Protein AF-A0A537V1T9-F1 (afdb_monomer_lite)

Radius of gyration: 9.34 Å; chains: 1; bounding box: 21×23×19 Å

Sequence (33 aa):
KVVDLYVHYLRRKLGPGGDIIQTVRGVGYSVGR

Secondary structure (DSSP, 8-state):
-HHHHHHHHHHHHHGGGGGGEEEETTTEEEE--

Structure (mmCIF, N/CA/C/O backbone):
data_AF-A0A537V1T9-F1
#
_entry.id   AF-A0A537V1T9-F1
#
loop_
_atom_site.group_PDB
_atom_site.id
_atom_site.type_symbol
_atom_site.label_atom_id
_atom_site.label_alt_id
_atom_site.label_comp_id
_atom_site.label_asym_id
_atom_site.label_entity_id
_atom_site.label_seq_id
_atom_site.pdbx_PDB_ins_code
_atom_site.Cartn_x
_atom_site.Cartn_y
_atom_site.Cartn_z
_atom_site.occupancy
_atom_site.B_iso_or_equiv
_atom_site.auth_seq_id
_atom_site.auth_comp_id
_atom_site.auth_asym_id
_atom_site.auth_atom_id
_atom_site.pdbx_PDB_model_num
ATOM 1 N N . LYS A 1 1 ? 4.899 -7.607 -7.109 1.00 74.12 1 LYS A N 1
ATOM 2 C CA . LYS A 1 1 ? 6.264 -7.102 -6.807 1.00 74.12 1 LYS A CA 1
ATOM 3 C C . LYS A 1 1 ? 6.316 -5.576 -6.768 1.00 74.12 1 LYS A C 1
ATOM 5 O O . LYS A 1 1 ? 6.518 -5.041 -5.692 1.00 74.12 1 LYS A O 1
ATOM 10 N N . VAL A 1 2 ? 6.110 -4.856 -7.880 1.00 94.38 2 VAL A N 1
ATOM 11 C CA . VAL A 1 2 ? 6.131 -3.373 -7.868 1.00 94.38 2 VAL A CA 1
ATOM 12 C C . VAL A 1 2 ? 4.939 -2.784 -7.101 1.00 94.38 2 VAL A C 1
ATOM 14 O O . VAL A 1 2 ? 5.101 -1.849 -6.325 1.00 94.38 2 VAL A O 1
ATOM 17 N N . VAL A 1 3 ? 3.755 -3.383 -7.251 1.00 93.62 3 VAL A N 1
ATOM 18 C CA . VAL A 1 3 ? 2.531 -2.959 -6.549 1.00 93.62 3 VAL A CA 1
ATOM 19 C C . VAL A 1 3 ? 2.720 -2.964 -5.030 1.00 93.62 3 VAL A C 1
ATOM 21 O O . VAL A 1 3 ? 2.403 -1.982 -4.370 1.00 93.62 3 VAL A O 1
ATOM 24 N N . ASP A 1 4 ? 3.312 -4.025 -4.484 1.00 93.25 4 ASP A N 1
ATOM 25 C CA . ASP A 1 4 ? 3.533 -4.184 -3.041 1.00 93.25 4 ASP A CA 1
ATOM 26 C C . ASP A 1 4 ? 4.449 -3.091 -2.475 1.00 93.25 4 ASP A C 1
ATOM 28 O O . ASP A 1 4 ? 4.205 -2.554 -1.394 1.00 93.25 4 ASP A O 1
ATOM 32 N N . LEU A 1 5 ? 5.473 -2.709 -3.244 1.00 96.00 5 LEU A N 1
ATOM 33 C CA . LEU A 1 5 ? 6.388 -1.629 -2.889 1.00 96.00 5 LEU A CA 1
ATOM 34 C C . LEU A 1 5 ? 5.665 -0.278 -2.833 1.00 96.00 5 LEU A C 1
ATOM 36 O O . LEU A 1 5 ? 5.817 0.470 -1.866 1.00 96.00 5 LEU A O 1
ATOM 40 N N . TYR A 1 6 ? 4.852 0.032 -3.844 1.00 95.62 6 TYR A N 1
ATOM 41 C CA . TYR A 1 6 ? 4.102 1.286 -3.866 1.00 95.62 6 TYR A CA 1
ATOM 42 C C . TYR A 1 6 ? 3.008 1.330 -2.803 1.00 95.62 6 TYR A C 1
ATOM 44 O O . TYR A 1 6 ? 2.826 2.378 -2.191 1.00 95.62 6 TYR A O 1
ATOM 52 N N . VAL A 1 7 ? 2.342 0.211 -2.510 1.00 94.69 7 VAL A N 1
ATOM 53 C CA . VAL A 1 7 ? 1.386 0.127 -1.397 1.00 94.69 7 VAL A CA 1
ATOM 54 C C . VAL A 1 7 ? 2.089 0.347 -0.058 1.00 94.69 7 VAL A C 1
ATOM 56 O O . VAL A 1 7 ? 1.591 1.096 0.781 1.00 94.69 7 VAL A O 1
ATOM 59 N N . HIS A 1 8 ? 3.278 -0.229 0.135 1.00 94.38 8 HIS A N 1
ATOM 60 C CA . HIS A 1 8 ? 4.092 0.028 1.320 1.00 94.38 8 HIS A CA 1
ATOM 61 C C . HIS A 1 8 ? 4.461 1.516 1.454 1.00 94.38 8 HIS A C 1
ATOM 63 O O . HIS A 1 8 ? 4.316 2.098 2.532 1.00 94.38 8 HIS A O 1
ATOM 69 N N . TYR A 1 9 ? 4.898 2.161 0.369 1.00 96.25 9 TYR A N 1
ATOM 70 C CA . TYR A 1 9 ? 5.179 3.597 0.392 1.00 96.25 9 TYR A CA 1
ATOM 71 C C . TYR A 1 9 ? 3.929 4.439 0.628 1.00 96.25 9 TYR A C 1
ATOM 73 O O . TYR A 1 9 ? 3.998 5.426 1.356 1.00 96.25 9 TYR A O 1
ATOM 81 N N . LEU A 1 10 ? 2.791 4.054 0.054 1.00 95.31 10 LEU A N 1
ATOM 82 C CA . LEU A 1 10 ? 1.532 4.762 0.231 1.00 95.31 10 LEU A CA 1
ATOM 83 C C . LEU A 1 10 ? 1.069 4.702 1.690 1.00 95.31 10 LEU A C 1
ATOM 85 O O . LEU A 1 10 ? 0.775 5.745 2.264 1.00 95.31 10 LEU A O 1
ATOM 89 N N . ARG A 1 11 ? 1.121 3.527 2.332 1.00 95.19 11 ARG A N 1
ATOM 90 C CA . ARG A 1 11 ? 0.844 3.381 3.774 1.00 95.19 11 ARG A CA 1
ATOM 91 C C . ARG A 1 11 ? 1.735 4.289 4.619 1.00 95.19 11 ARG A C 1
ATOM 93 O O . ARG A 1 11 ? 1.239 4.974 5.505 1.00 95.19 11 ARG A O 1
ATOM 100 N N . ARG A 1 12 ? 3.034 4.368 4.303 1.00 95.94 12 ARG A N 1
ATOM 101 C CA . ARG A 1 12 ? 3.952 5.279 5.006 1.00 95.94 12 ARG A CA 1
ATOM 102 C C . ARG A 1 12 ? 3.621 6.754 4.793 1.00 95.94 12 ARG A C 1
ATOM 104 O O . ARG A 1 12 ? 3.715 7.522 5.741 1.00 95.94 12 ARG A O 1
ATOM 111 N N . LYS A 1 13 ? 3.222 7.149 3.583 1.00 96.38 13 LYS A N 1
ATOM 112 C CA . LYS A 1 13 ? 2.815 8.532 3.283 1.00 96.38 13 LYS A CA 1
ATOM 113 C C . LYS A 1 13 ? 1.517 8.930 3.987 1.00 96.38 13 LYS A C 1
ATOM 115 O O . LYS A 1 13 ? 1.361 10.093 4.330 1.00 96.38 13 LYS A O 1
ATOM 120 N N . LEU A 1 14 ? 0.605 7.979 4.192 1.00 94.31 14 LEU A N 1
ATOM 121 C CA . LEU A 1 14 ? -0.678 8.205 4.862 1.00 94.31 14 LEU A CA 1
ATOM 122 C C . LEU A 1 14 ? -0.580 8.178 6.396 1.00 94.31 14 LEU A C 1
ATOM 124 O O . LEU A 1 14 ? -1.503 8.631 7.072 1.00 94.31 14 LEU A O 1
ATOM 128 N N . GLY A 1 15 ? 0.515 7.655 6.957 1.00 93.12 15 GLY A N 1
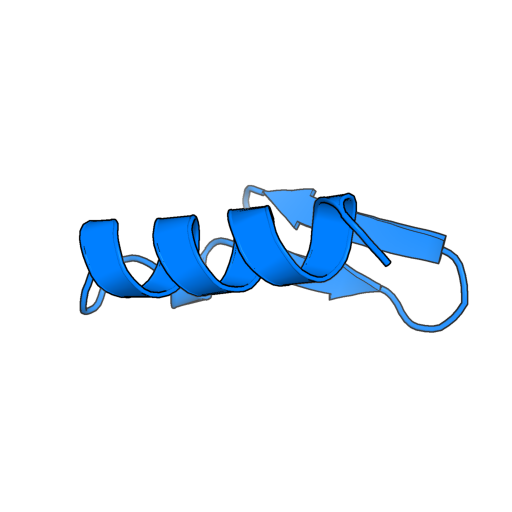ATOM 129 C CA . GLY A 1 15 ? 0.698 7.561 8.404 1.00 93.12 15 GLY A CA 1
ATOM 130 C C . GLY A 1 15 ? -0.442 6.761 9.059 1.00 93.12 15 GLY A C 1
ATOM 131 O O . GLY A 1 15 ? -0.761 5.677 8.568 1.00 93.12 15 GLY A O 1
ATOM 132 N N . PRO A 1 16 ? -1.099 7.279 10.117 1.00 92.56 16 PRO A N 1
ATOM 133 C CA . PRO A 1 16 ? -2.239 6.613 10.760 1.00 92.56 16 PRO A CA 1
ATOM 134 C C . PRO A 1 16 ? -3.414 6.310 9.815 1.00 92.56 16 PRO A C 1
ATOM 136 O O . PRO A 1 16 ? -4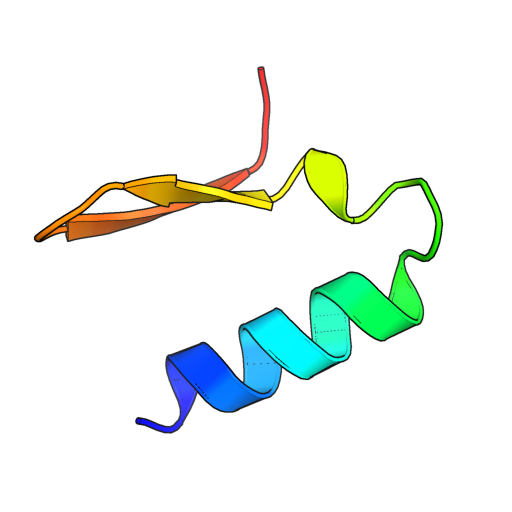.194 5.402 10.072 1.00 92.56 16 PRO A O 1
ATOM 139 N N . GLY A 1 17 ? -3.545 7.039 8.700 1.00 90.69 17 GLY A N 1
ATOM 140 C CA . GLY A 1 17 ? -4.572 6.784 7.687 1.00 90.69 17 GLY A CA 1
ATOM 141 C C . GLY A 1 17 ? -4.269 5.597 6.768 1.00 90.69 17 GLY A C 1
ATOM 142 O O . GLY A 1 17 ? -5.104 5.250 5.939 1.00 90.69 17 GLY A O 1
ATOM 143 N N . GLY A 1 18 ? -3.090 4.972 6.874 1.00 90.31 18 GLY A N 1
ATOM 144 C CA . GLY A 1 18 ? -2.682 3.843 6.032 1.00 90.31 18 GLY A CA 1
ATOM 145 C C . GLY A 1 18 ? -3.512 2.570 6.231 1.00 90.31 18 GLY A C 1
ATOM 146 O O . GLY A 1 18 ? -3.543 1.724 5.332 1.00 90.31 18 GLY A O 1
ATOM 147 N N . ASP A 1 19 ? -4.224 2.465 7.354 1.00 89.62 19 ASP A N 1
ATOM 148 C CA . ASP A 1 19 ? -5.084 1.326 7.698 1.00 89.62 19 ASP A CA 1
ATOM 149 C C . ASP A 1 19 ? -6.321 1.208 6.794 1.00 89.62 19 ASP A C 1
ATOM 151 O O . ASP A 1 19 ? -6.916 0.135 6.698 1.00 89.62 19 ASP A O 1
ATOM 155 N N . ILE A 1 20 ? -6.663 2.270 6.051 1.00 94.62 20 ILE A N 1
ATOM 156 C CA . ILE A 1 20 ? -7.698 2.230 5.005 1.00 94.62 20 ILE A CA 1
ATOM 157 C C . ILE A 1 20 ? -7.337 1.275 3.855 1.00 94.62 20 ILE A C 1
ATOM 159 O O . ILE A 1 20 ? -8.212 0.853 3.101 1.00 94.62 20 ILE A O 1
ATOM 163 N N . ILE A 1 21 ? -6.048 0.944 3.697 1.00 94.62 21 ILE A N 1
ATOM 164 C CA . ILE A 1 21 ? -5.566 0.042 2.653 1.00 94.62 21 ILE A CA 1
ATOM 165 C C . ILE A 1 21 ? -5.522 -1.380 3.203 1.00 94.62 21 ILE A C 1
ATOM 167 O O . ILE A 1 21 ? -4.563 -1.777 3.877 1.00 94.62 21 ILE A O 1
ATOM 171 N N . GLN A 1 22 ? -6.511 -2.186 2.841 1.00 94.81 22 GLN A N 1
ATOM 172 C CA . GLN A 1 22 ? -6.618 -3.572 3.280 1.00 94.81 22 GLN A CA 1
ATOM 173 C C . GLN A 1 22 ? -6.003 -4.539 2.273 1.00 94.81 22 GLN A C 1
ATOM 175 O O . GLN A 1 22 ? -6.114 -4.364 1.063 1.00 94.81 22 GLN A O 1
ATOM 180 N N . THR A 1 23 ? -5.348 -5.584 2.775 1.00 94.56 23 THR A N 1
ATOM 181 C CA . THR A 1 23 ? -4.821 -6.668 1.940 1.00 94.56 23 THR A CA 1
ATOM 182 C C . THR A 1 23 ? -5.853 -7.785 1.839 1.00 94.56 23 THR A C 1
ATOM 184 O O . THR A 1 23 ? -6.206 -8.404 2.840 1.00 94.56 23 THR A O 1
ATOM 187 N N . VAL A 1 24 ? -6.283 -8.084 0.616 1.00 95.31 24 VAL A N 1
ATOM 188 C CA . VAL A 1 24 ? -7.171 -9.202 0.293 1.00 95.31 24 VAL A CA 1
ATOM 189 C C . VAL A 1 24 ? -6.302 -10.375 -0.153 1.00 95.31 24 VAL A C 1
ATOM 191 O O . VAL A 1 24 ? -5.713 -10.359 -1.239 1.00 95.31 24 VAL A O 1
ATOM 194 N N . ARG A 1 25 ? -6.168 -11.386 0.713 1.00 92.75 25 ARG A N 1
ATOM 195 C CA . ARG A 1 25 ? -5.285 -12.539 0.469 1.00 92.75 25 ARG A CA 1
ATOM 196 C C . ARG A 1 25 ? -5.652 -13.238 -0.841 1.00 92.75 25 ARG A C 1
ATOM 198 O O . ARG A 1 25 ? -6.805 -13.590 -1.052 1.00 92.75 25 ARG A O 1
ATOM 205 N N . GLY A 1 26 ? -4.653 -13.441 -1.698 1.00 93.56 26 GLY A N 1
ATOM 206 C CA . GLY A 1 26 ? -4.826 -14.085 -3.004 1.00 93.56 26 GLY A CA 1
ATOM 207 C C . GLY A 1 26 ? -5.442 -13.200 -4.093 1.00 93.56 26 GLY A C 1
ATOM 208 O O . GLY A 1 26 ? -5.561 -13.669 -5.218 1.00 93.56 26 GLY A O 1
ATOM 209 N N . VAL A 1 27 ? -5.794 -11.940 -3.794 1.00 94.62 27 VAL A N 1
ATOM 210 C CA . VAL A 1 27 ? -6.446 -11.024 -4.751 1.00 94.62 27 VAL A CA 1
ATOM 211 C C . VAL A 1 27 ? -5.651 -9.732 -4.938 1.00 94.62 27 VAL A C 1
ATOM 213 O O . VAL A 1 27 ? -5.349 -9.359 -6.068 1.00 94.62 27 VAL A O 1
ATOM 216 N N . GLY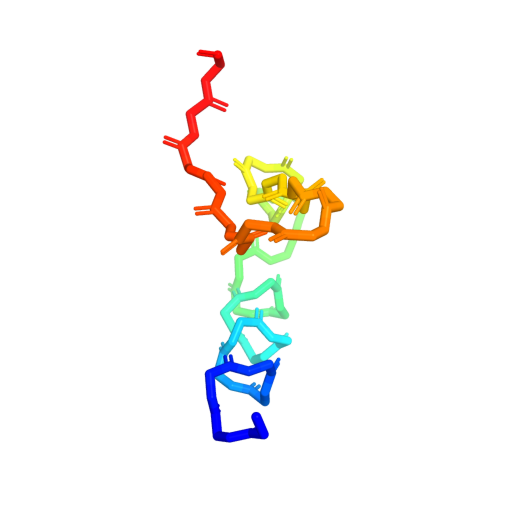 A 1 28 ? -5.288 -9.041 -3.853 1.00 93.56 28 GL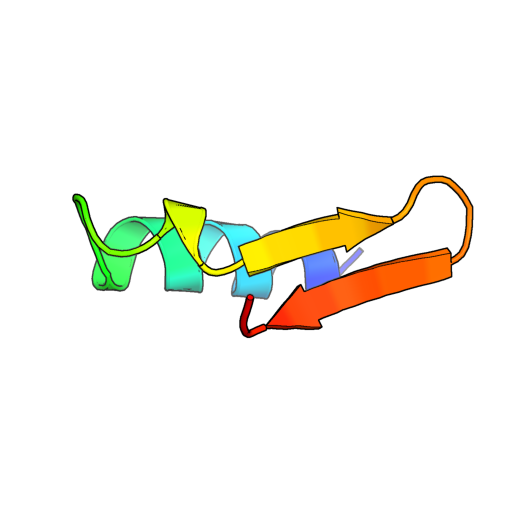Y A N 1
ATOM 217 C CA . GLY A 1 28 ? -4.602 -7.751 -3.942 1.00 93.56 28 GLY A CA 1
ATOM 218 C C . GLY A 1 28 ? -4.912 -6.816 -2.778 1.00 93.56 28 GLY A C 1
ATOM 219 O O . GLY A 1 28 ? -4.836 -7.215 -1.616 1.00 93.56 28 GLY A O 1
ATOM 220 N N . TYR A 1 29 ? -5.235 -5.560 -3.091 1.00 95.19 29 TYR A N 1
ATOM 221 C CA . TYR A 1 29 ? -5.457 -4.498 -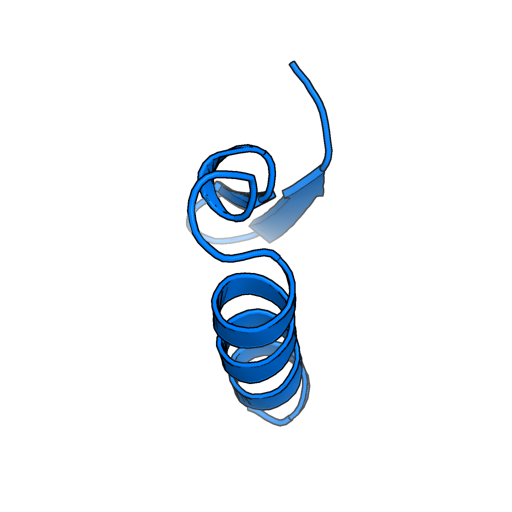2.110 1.00 95.19 29 TYR A CA 1
ATOM 222 C C . TYR A 1 29 ? -6.797 -3.801 -2.347 1.00 95.19 29 TYR A C 1
ATOM 224 O O . TYR A 1 29 ? -7.190 -3.597 -3.493 1.00 95.19 29 TYR A O 1
ATOM 232 N N . SER A 1 30 ? -7.467 -3.419 -1.265 1.00 94.25 30 SER A N 1
ATOM 233 C CA . SER A 1 30 ? -8.692 -2.618 -1.273 1.00 94.25 30 SER A CA 1
ATOM 234 C C . SER A 1 30 ? -8.457 -1.308 -0.528 1.00 94.25 30 SER A C 1
ATOM 236 O O . SER A 1 30 ? -7.617 -1.253 0.371 1.00 94.25 30 SER A O 1
ATOM 238 N N . VAL A 1 31 ? -9.190 -0.263 -0.904 1.00 93.19 31 VAL A N 1
ATOM 239 C CA . VAL A 1 31 ? -9.165 1.048 -0.249 1.00 93.19 31 VAL A CA 1
ATOM 240 C C . VAL A 1 31 ? -10.595 1.433 0.094 1.00 93.19 31 VAL A C 1
ATOM 242 O O . VAL A 1 31 ? -11.416 1.596 -0.805 1.00 93.19 31 VAL A O 1
ATOM 245 N N . GLY A 1 32 ? -10.883 1.591 1.382 1.00 84.62 32 GLY A N 1
ATOM 246 C CA . GLY A 1 32 ? -12.215 1.948 1.869 1.00 84.62 32 GLY A CA 1
ATOM 247 C C . GLY A 1 32 ? -12.616 1.148 3.103 1.00 84.62 32 GLY A C 1
ATOM 248 O O . GLY A 1 32 ? -11.798 0.426 3.673 1.00 84.62 32 GLY A O 1
ATOM 249 N N . ARG A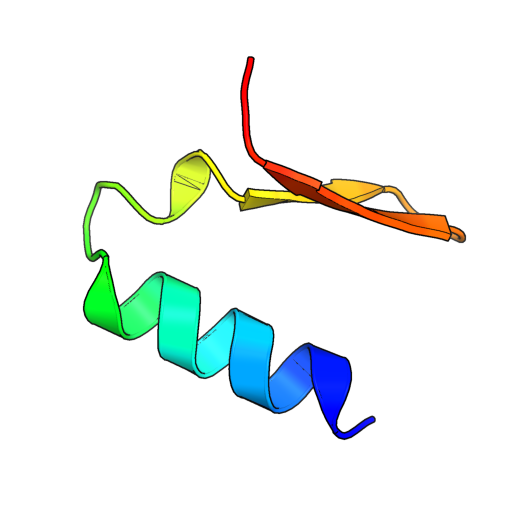 1 33 ? -13.876 1.317 3.516 1.00 63.16 33 ARG A N 1
ATOM 250 C CA . ARG A 1 33 ? -14.526 0.480 4.530 1.00 63.16 33 ARG A CA 1
ATOM 251 C C . ARG A 1 33 ? -15.241 -0.689 3.870 1.00 63.16 33 ARG A C 1
ATOM 253 O O . ARG A 1 33 ? -15.830 -0.454 2.793 1.00 63.16 33 ARG A O 1
#

pLDDT: mean 92.26, std 6.55, range [63.16, 96.38]

Foldseek 3Di:
DVLVVVLVVVLVVCPVQSVQWDADPPPGIDGHD